Protein AF-A0A1I5DFY5-F1 (afdb_monomer)

Organism: NCBI:txid226506

Radius of gyration: 16.95 Å; Cα contacts (8 Å, |Δi|>4): 51; chains: 1; bounding box: 39×20×47 Å

pLDDT: mean 79.91, std 14.32, range [40.0, 94.75]

Foldseek 3Di:
DVVPVVLVVLVVLLVVLVVLLVVLVVVLLVVLVVCPFVLSVVVPVPDPPPDDLVSLVRTPDVVSVVSSVSNVVSVVVNVVSCVVPNPVSVPVPD

Mean predicted aligned error: 7.71 Å

Solvent-accessible surface area (backbone atoms only — not comparable to full-atom values): 5577 Å² total; per-residue (Å²): 125,78,60,62,63,56,48,54,52,54,54,51,50,51,57,49,47,54,52,50,44,51,54,49,52,50,51,53,51,52,53,41,69,67,53,81,44,63,72,39,28,59,53,60,75,71,47,89,86,73,86,54,79,72,64,52,71,70,47,87,49,69,67,57,44,50,49,50,50,51,46,53,50,47,54,52,52,49,52,51,49,40,74,75,57,42,82,66,66,71,62,78,79,114

Sequence (94 aa):
MENLIYQAFVKKAFENLDFVEQEVMQSLKEIALSGEFKDIKDLVEMEGLEFMLSDFDQASDPNIHILSYLLKSILIAKEDLEAWNGKEYLKEST

Structure (mmCIF, N/CA/C/O backbone):
data_AF-A0A1I5DFY5-F1
#
_entry.id   AF-A0A1I5DFY5-F1
#
loop_
_atom_site.group_PDB
_atom_site.id
_atom_site.type_symbol
_atom_site.label_atom_id
_atom_site.label_alt_id
_atom_site.label_comp_id
_atom_site.label_asym_id
_atom_site.label_entity_id
_atom_site.label_seq_id
_atom_site.pdbx_PDB_ins_code
_atom_site.Cartn_x
_atom_site.Cartn_y
_atom_site.Cartn_z
_atom_site.occupancy
_atom_site.B_iso_or_equiv
_atom_site.auth_seq_id
_atom_site.auth_comp_id
_atom_site.auth_asym_id
_atom_site.auth_atom_id
_atom_site.pdbx_PDB_model_num
ATOM 1 N N . MET A 1 1 ? 20.078 2.984 -28.675 1.00 48.72 1 MET A N 1
ATOM 2 C CA . MET A 1 1 ? 20.455 3.841 -27.525 1.00 48.72 1 MET A CA 1
ATOM 3 C C . MET A 1 1 ? 19.233 4.438 -26.815 1.00 48.72 1 MET A C 1
ATOM 5 O O . MET A 1 1 ? 19.370 4.851 -25.676 1.00 48.72 1 MET A O 1
ATOM 9 N N . GLU A 1 2 ? 18.035 4.417 -27.417 1.00 52.56 2 GLU A N 1
ATOM 10 C CA . GLU A 1 2 ? 16.781 4.915 -26.809 1.00 52.56 2 GLU A CA 1
ATOM 11 C C . GLU A 1 2 ? 16.252 4.082 -25.620 1.00 52.56 2 GLU A C 1
ATOM 13 O O . GLU A 1 2 ? 15.374 4.542 -24.901 1.00 52.56 2 GLU A O 1
ATOM 18 N N . ASN A 1 3 ? 16.805 2.892 -25.357 1.00 65.12 3 ASN A N 1
ATOM 19 C CA . ASN A 1 3 ? 16.252 1.967 -24.361 1.00 65.12 3 ASN A CA 1
ATOM 20 C C . ASN A 1 3 ? 16.719 2.243 -22.911 1.00 65.12 3 ASN A C 1
ATOM 22 O O . ASN A 1 3 ? 15.958 2.028 -21.980 1.00 65.12 3 ASN A O 1
ATOM 26 N N . LEU A 1 4 ? 17.915 2.813 -22.697 1.00 75.19 4 LEU A N 1
ATOM 27 C CA . LEU A 1 4 ? 18.473 3.003 -21.341 1.00 75.19 4 LEU A CA 1
ATOM 28 C C . LEU A 1 4 ? 17.754 4.086 -20.521 1.00 75.19 4 LEU A C 1
ATOM 30 O O . LEU A 1 4 ? 17.599 3.952 -19.311 1.00 75.19 4 LEU A O 1
ATOM 34 N N . ILE A 1 5 ? 17.313 5.167 -21.171 1.00 83.69 5 ILE A N 1
ATOM 35 C CA . ILE A 1 5 ? 16.601 6.265 -20.498 1.00 83.69 5 ILE A CA 1
ATOM 36 C C . ILE A 1 5 ? 15.192 5.814 -20.103 1.00 83.69 5 ILE A C 1
ATOM 38 O O . ILE A 1 5 ? 14.764 6.036 -18.973 1.00 83.69 5 ILE A O 1
ATOM 42 N N . TYR A 1 6 ? 14.486 5.159 -21.028 1.00 82.38 6 TYR A N 1
ATOM 43 C CA . TYR A 1 6 ? 13.164 4.591 -20.776 1.00 82.38 6 TYR A CA 1
ATOM 44 C C . TYR A 1 6 ? 13.206 3.586 -19.621 1.00 82.38 6 TYR A C 1
ATOM 46 O O . TYR A 1 6 ? 12.442 3.719 -18.668 1.00 82.38 6 TYR A O 1
ATOM 54 N N . GLN A 1 7 ? 14.159 2.654 -19.671 1.00 80.62 7 GLN A N 1
ATOM 55 C CA . GLN A 1 7 ? 14.440 1.726 -18.588 1.00 80.62 7 GLN A CA 1
ATOM 56 C C . GLN A 1 7 ? 14.647 2.494 -17.267 1.00 80.62 7 GLN A C 1
ATOM 58 O O . GLN A 1 7 ? 13.876 2.313 -16.325 1.00 80.62 7 GLN A O 1
ATOM 63 N N . ALA A 1 8 ? 15.589 3.437 -17.190 1.00 84.50 8 ALA A N 1
ATOM 64 C CA . ALA A 1 8 ? 15.822 4.198 -15.958 1.00 84.50 8 ALA A CA 1
ATOM 65 C C . ALA A 1 8 ? 14.544 4.837 -15.367 1.00 84.50 8 ALA A C 1
ATOM 67 O O . ALA A 1 8 ? 14.372 4.842 -14.146 1.00 84.50 8 ALA A O 1
ATOM 68 N N . PHE A 1 9 ? 13.618 5.320 -16.206 1.00 87.19 9 PHE A N 1
ATOM 69 C CA . PHE A 1 9 ? 12.320 5.819 -15.742 1.00 87.19 9 PHE A CA 1
ATOM 70 C C . PHE A 1 9 ? 11.391 4.723 -15.211 1.00 87.19 9 PHE A C 1
ATOM 72 O O . PHE A 1 9 ? 10.755 4.938 -14.180 1.00 87.19 9 PHE A O 1
ATOM 79 N N . VAL A 1 10 ? 11.334 3.558 -15.861 1.00 85.25 10 VAL A N 1
ATOM 80 C CA . VAL A 1 10 ? 10.574 2.394 -15.370 1.00 85.25 10 VAL A CA 1
ATOM 81 C C . VAL A 1 10 ? 11.126 1.918 -14.024 1.00 85.25 10 VAL A C 1
ATOM 83 O O . VAL A 1 10 ? 10.353 1.724 -13.089 1.00 85.25 10 VAL A O 1
ATOM 86 N N . LYS A 1 11 ? 12.455 1.819 -13.875 1.00 85.38 11 LYS A N 1
ATOM 87 C CA . LYS A 1 11 ? 13.092 1.463 -12.595 1.00 85.38 11 LYS A CA 1
ATOM 88 C C . LYS A 1 11 ? 12.701 2.431 -11.483 1.00 85.38 11 LYS A C 1
ATOM 90 O O . LYS A 1 11 ? 12.277 2.016 -10.412 1.00 85.38 11 LYS A O 1
ATOM 95 N N . LYS A 1 12 ? 12.803 3.730 -11.768 1.00 89.50 12 LYS A N 1
ATOM 96 C CA . LYS A 1 12 ? 12.432 4.777 -10.818 1.00 89.50 12 LYS A CA 1
ATOM 97 C C . LYS A 1 12 ? 10.952 4.698 -10.426 1.00 89.50 12 LYS A C 1
ATOM 99 O O . LYS A 1 12 ? 10.609 5.011 -9.292 1.00 89.50 12 LYS A O 1
ATOM 104 N N . ALA A 1 13 ? 10.072 4.298 -11.345 1.00 89.44 13 ALA A N 1
ATOM 105 C CA . ALA A 1 13 ? 8.661 4.090 -11.033 1.00 89.44 13 ALA A CA 1
ATOM 106 C C . ALA A 1 13 ? 8.461 2.940 -10.031 1.00 89.44 13 ALA A C 1
ATOM 108 O O . ALA A 1 13 ? 7.723 3.129 -9.069 1.00 89.44 13 ALA A O 1
ATOM 109 N N . PHE A 1 14 ? 9.161 1.810 -10.201 1.00 88.38 14 PHE A N 1
ATOM 110 C CA . PHE A 1 14 ? 9.151 0.714 -9.222 1.00 88.38 14 PHE A CA 1
ATOM 111 C C . PHE A 1 14 ? 9.655 1.155 -7.848 1.00 88.38 14 PHE A C 1
ATOM 113 O O . PHE A 1 14 ? 8.949 0.978 -6.863 1.00 88.38 14 PHE A O 1
ATOM 120 N N . GLU A 1 15 ? 10.821 1.803 -7.792 1.00 89.75 15 GLU A N 1
ATOM 121 C CA . GLU A 1 15 ? 11.407 2.284 -6.532 1.00 89.75 15 GLU A CA 1
ATOM 122 C C . GLU A 1 15 ? 10.461 3.251 -5.796 1.00 89.75 15 GLU A C 1
ATOM 124 O O . GLU A 1 15 ? 10.321 3.190 -4.575 1.00 89.75 15 GLU A O 1
ATOM 129 N N . ASN A 1 16 ? 9.767 4.124 -6.536 1.00 93.06 16 ASN A N 1
ATOM 130 C CA . ASN A 1 16 ? 8.769 5.019 -5.956 1.00 93.06 16 ASN A CA 1
ATOM 131 C C . ASN A 1 16 ? 7.541 4.261 -5.433 1.00 93.06 16 ASN A C 1
ATOM 133 O O . ASN A 1 16 ? 7.032 4.611 -4.372 1.00 93.06 16 ASN A O 1
ATOM 137 N N . LEU A 1 17 ? 7.042 3.260 -6.166 1.00 93.12 17 LEU A N 1
ATOM 138 C CA . LEU A 1 17 ? 5.900 2.457 -5.719 1.00 93.12 17 LEU A CA 1
ATOM 139 C C . LEU A 1 17 ? 6.248 1.654 -4.461 1.00 93.12 17 LEU A C 1
ATOM 141 O O . LEU A 1 17 ? 5.447 1.650 -3.533 1.00 93.12 17 LEU A O 1
ATOM 145 N N . ASP A 1 18 ? 7.446 1.068 -4.395 1.00 91.00 18 ASP A N 1
ATOM 146 C CA . ASP A 1 18 ? 7.952 0.363 -3.210 1.00 91.00 18 ASP A CA 1
ATOM 147 C C . ASP A 1 18 ? 8.012 1.282 -1.989 1.00 91.00 18 ASP A C 1
ATOM 149 O O . ASP A 1 18 ? 7.555 0.921 -0.905 1.00 91.00 18 ASP A O 1
ATOM 153 N N . PHE A 1 19 ? 8.547 2.492 -2.171 1.00 94.75 19 PHE A N 1
ATOM 154 C CA . PHE A 1 19 ? 8.617 3.480 -1.100 1.00 94.75 19 PHE A CA 1
ATOM 155 C C . PHE A 1 19 ? 7.221 3.853 -0.582 1.00 94.75 19 PHE A C 1
ATOM 157 O O . PHE A 1 19 ? 6.979 3.829 0.623 1.00 94.75 19 PHE A O 1
ATOM 164 N N . VAL A 1 20 ? 6.281 4.162 -1.482 1.00 94.00 20 VAL A N 1
ATOM 165 C CA . VAL A 1 20 ? 4.922 4.550 -1.075 1.00 94.00 20 VAL A CA 1
ATOM 166 C C . VAL A 1 20 ? 4.174 3.370 -0.444 1.00 94.00 20 VAL A C 1
ATOM 168 O O . VAL A 1 20 ? 3.458 3.572 0.534 1.00 94.00 20 VAL A O 1
ATOM 171 N N . GLU A 1 21 ? 4.354 2.143 -0.943 1.00 93.56 21 GLU A N 1
ATOM 172 C CA . GLU A 1 21 ? 3.788 0.932 -0.334 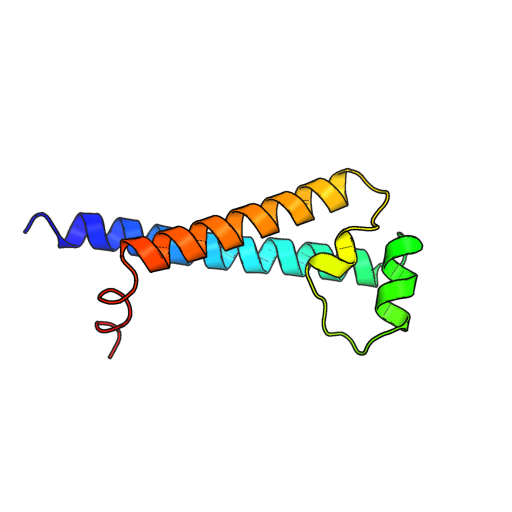1.00 93.56 21 GLU A CA 1
ATOM 173 C C . GLU A 1 21 ? 4.210 0.797 1.134 1.00 93.56 21 GLU A C 1
ATOM 175 O O . GLU A 1 21 ? 3.362 0.613 2.010 1.00 93.56 21 GLU A O 1
ATOM 180 N N . GLN A 1 22 ? 5.512 0.938 1.404 1.00 91.38 22 GLN A N 1
ATOM 181 C CA . GLN A 1 22 ? 6.073 0.828 2.749 1.00 91.38 22 GLN A CA 1
ATOM 182 C C . GLN A 1 22 ? 5.534 1.910 3.687 1.00 91.38 22 GLN A C 1
ATOM 184 O O . GLN A 1 22 ? 5.096 1.587 4.791 1.00 91.38 22 GLN A O 1
ATOM 189 N N . GLU A 1 23 ? 5.509 3.169 3.246 1.00 94.75 23 GLU A N 1
ATOM 190 C CA . GLU A 1 23 ? 5.027 4.297 4.055 1.00 94.75 23 GLU A CA 1
ATOM 191 C C . GLU A 1 23 ? 3.531 4.180 4.387 1.00 94.75 23 GLU A C 1
ATOM 193 O O . GLU A 1 23 ? 3.115 4.403 5.529 1.00 94.75 23 GLU A O 1
ATOM 198 N N . VAL A 1 24 ? 2.703 3.785 3.411 1.00 93.06 24 VAL A N 1
ATOM 199 C CA . VAL A 1 24 ? 1.258 3.607 3.628 1.00 93.06 24 VAL A CA 1
ATOM 200 C C . VAL A 1 24 ? 0.996 2.418 4.550 1.00 93.06 24 VAL A C 1
ATOM 202 O O . VAL A 1 24 ? 0.196 2.533 5.480 1.00 93.06 24 VAL A O 1
ATOM 205 N N . MET A 1 25 ? 1.699 1.299 4.352 1.00 90.38 25 MET A N 1
ATOM 206 C CA . MET A 1 25 ? 1.597 0.134 5.232 1.00 90.38 25 MET A CA 1
ATOM 207 C C . MET A 1 25 ? 2.033 0.470 6.664 1.00 90.38 25 MET A C 1
ATOM 209 O O . MET A 1 25 ? 1.364 0.085 7.621 1.00 90.38 25 MET A O 1
ATOM 213 N N . GLN A 1 26 ? 3.132 1.207 6.832 1.00 90.75 26 GLN A N 1
ATOM 214 C CA . GLN A 1 26 ? 3.608 1.630 8.148 1.00 90.75 26 GLN A CA 1
ATOM 215 C C . GLN A 1 26 ? 2.596 2.550 8.843 1.00 90.75 26 GLN A C 1
ATOM 217 O O . GLN A 1 26 ? 2.284 2.338 10.013 1.00 90.75 26 GLN A O 1
ATOM 222 N N . SER A 1 27 ? 2.010 3.499 8.109 1.00 91.88 27 SER A N 1
ATOM 223 C CA . SER A 1 27 ? 0.961 4.382 8.635 1.00 91.88 27 SER A CA 1
ATOM 224 C C . SER A 1 27 ? -0.257 3.589 9.122 1.00 91.88 27 SER A C 1
ATOM 226 O O . SER A 1 27 ? -0.765 3.827 10.216 1.00 91.88 27 SER A O 1
ATOM 228 N N . LEU A 1 28 ? -0.706 2.601 8.342 1.00 89.44 28 LEU A N 1
ATOM 229 C CA . LEU A 1 28 ? -1.813 1.716 8.716 1.00 89.44 28 LEU A CA 1
ATOM 230 C C . LEU A 1 28 ? -1.499 0.887 9.974 1.00 89.44 28 LEU A C 1
ATOM 232 O O . LEU A 1 28 ? -2.357 0.744 10.846 1.00 89.44 28 LEU A O 1
ATOM 236 N N . LYS A 1 29 ? -0.260 0.399 10.117 1.00 86.62 29 LYS A N 1
ATOM 237 C CA . LYS A 1 29 ? 0.196 -0.302 11.331 1.00 86.62 29 LYS A CA 1
ATOM 238 C C . LYS A 1 29 ? 0.181 0.603 12.556 1.00 86.62 29 LYS A C 1
ATOM 240 O O . LYS A 1 29 ? -0.270 0.184 13.617 1.00 86.62 29 LYS A O 1
ATOM 245 N N . GLU A 1 30 ? 0.652 1.838 12.428 1.00 88.31 30 GLU A N 1
ATOM 246 C CA . GLU A 1 30 ? 0.645 2.807 13.529 1.00 88.31 30 GLU A CA 1
ATOM 247 C C . GLU A 1 30 ? -0.777 3.164 13.964 1.00 88.31 30 GLU A C 1
ATOM 249 O O . GLU A 1 30 ? -1.055 3.214 15.162 1.00 88.31 30 GLU A O 1
ATOM 254 N N . ILE A 1 31 ? -1.694 3.319 13.005 1.00 87.81 31 ILE A N 1
ATOM 255 C CA . ILE A 1 31 ? -3.127 3.497 13.270 1.00 87.81 31 ILE A CA 1
ATOM 256 C C . ILE A 1 31 ? -3.698 2.295 14.030 1.00 87.81 31 ILE A C 1
ATOM 258 O O . ILE A 1 31 ? -4.433 2.471 14.999 1.00 87.81 31 ILE A O 1
ATOM 262 N N . ALA A 1 32 ? -3.352 1.072 13.627 1.00 83.81 32 ALA A N 1
ATOM 263 C CA . ALA A 1 32 ? -3.825 -0.125 14.314 1.00 83.81 32 ALA A CA 1
ATOM 264 C C . ALA A 1 32 ? -3.277 -0.222 15.750 1.00 83.81 32 ALA A C 1
ATOM 266 O O . ALA A 1 32 ? -4.008 -0.551 16.685 1.00 83.81 32 ALA A O 1
ATOM 267 N N . LEU A 1 33 ? -1.999 0.121 15.940 1.00 84.62 33 LEU A N 1
ATOM 268 C CA . LEU A 1 33 ? -1.324 0.098 17.239 1.00 84.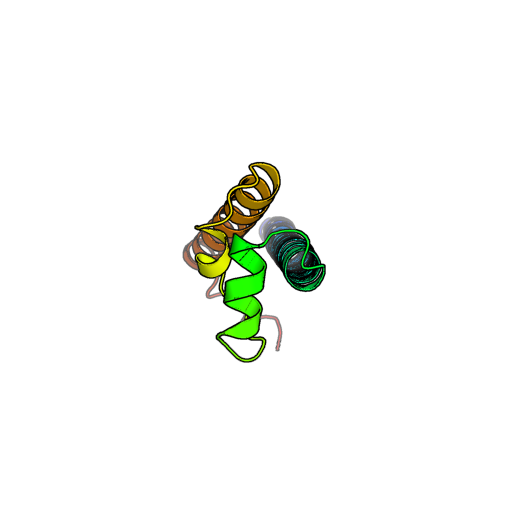62 33 LEU A CA 1
ATOM 269 C C . LEU A 1 33 ? -1.734 1.245 18.171 1.00 84.62 33 LEU A C 1
ATOM 271 O O . LEU A 1 33 ? -1.581 1.105 19.385 1.00 84.62 33 LEU A O 1
ATOM 275 N N . SER A 1 34 ? -2.262 2.358 17.648 1.00 86.50 34 SER A N 1
ATOM 276 C CA . SER A 1 34 ? -2.749 3.467 18.482 1.00 86.50 34 SER A CA 1
ATOM 277 C C . SER A 1 34 ? -3.915 3.040 19.380 1.00 86.50 34 SER A C 1
ATOM 279 O O . SER A 1 34 ? -4.112 3.598 20.460 1.00 86.50 34 SER A O 1
ATOM 281 N N . GLY A 1 35 ? -4.680 2.029 18.952 1.00 76.50 35 GLY A N 1
ATOM 282 C CA . GLY A 1 35 ? -5.833 1.508 19.678 1.00 76.50 35 GLY A CA 1
ATOM 283 C C . GLY A 1 35 ? -7.035 2.458 19.711 1.00 76.50 35 GLY A C 1
ATOM 284 O O . GLY A 1 35 ? -7.980 2.198 20.459 1.00 76.50 35 GLY A O 1
ATOM 285 N N . GLU A 1 36 ? -7.013 3.540 18.924 1.00 83.56 36 GLU A N 1
ATOM 286 C CA . GLU A 1 36 ? -8.115 4.508 18.816 1.00 83.56 36 GLU A CA 1
ATOM 287 C C . GLU A 1 36 ? -9.321 3.934 18.055 1.00 83.56 36 GLU A C 1
ATOM 289 O O . GLU A 1 36 ? -10.468 4.289 18.336 1.00 83.56 36 GLU A O 1
ATOM 294 N N . PHE A 1 37 ? -9.072 2.999 17.138 1.00 83.00 37 PHE A N 1
ATOM 295 C CA . PHE A 1 37 ? -10.074 2.378 16.275 1.00 83.00 37 PHE A CA 1
ATOM 296 C C . PHE A 1 37 ? -10.391 0.976 16.782 1.00 83.00 37 PHE A C 1
ATOM 298 O O . PHE A 1 37 ? -9.572 0.067 16.677 1.00 83.00 37 PHE A O 1
ATOM 305 N N . LYS A 1 38 ? -11.560 0.808 17.406 1.00 79.62 38 LYS A N 1
ATOM 306 C CA . LYS A 1 38 ? -11.921 -0.421 18.132 1.00 79.62 38 LYS A CA 1
ATOM 307 C C . LYS A 1 38 ? -12.091 -1.633 17.208 1.00 79.62 38 LYS A C 1
ATOM 309 O O . LYS A 1 38 ? -11.640 -2.721 17.530 1.00 79.62 38 LYS A O 1
ATOM 314 N N . ASP A 1 39 ? -12.695 -1.394 16.052 1.00 81.56 39 ASP A N 1
ATOM 315 C CA . ASP A 1 39 ? -12.830 -2.318 14.923 1.00 81.56 39 ASP A CA 1
ATOM 316 C C . ASP A 1 39 ? -11.485 -2.838 14.395 1.00 81.56 39 ASP A C 1
ATOM 318 O O . ASP A 1 39 ? -11.407 -3.983 13.965 1.00 81.56 39 ASP A O 1
ATOM 322 N N . ILE A 1 40 ? -10.429 -2.026 14.468 1.00 80.88 40 ILE A N 1
ATOM 323 C CA . ILE A 1 40 ? -9.072 -2.413 14.055 1.00 80.88 40 ILE A CA 1
ATOM 324 C C . ILE A 1 40 ? -8.287 -3.016 15.219 1.00 80.88 40 ILE A C 1
ATOM 326 O O . ILE A 1 40 ? -7.557 -3.988 15.051 1.00 80.88 40 ILE A O 1
ATOM 330 N N . LYS A 1 41 ? -8.444 -2.467 16.423 1.00 71.06 41 LYS A N 1
ATOM 331 C CA . LYS A 1 41 ? -7.786 -2.949 17.638 1.00 71.06 41 LYS A CA 1
ATOM 33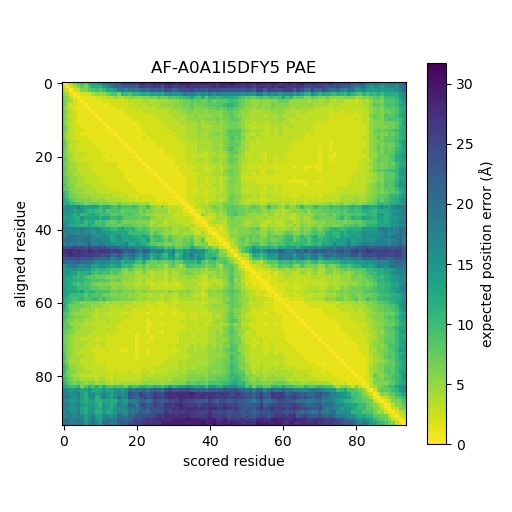2 C C . LYS A 1 41 ? -8.129 -4.410 17.926 1.00 71.06 41 LYS A C 1
ATOM 334 O O . LYS A 1 41 ? -7.237 -5.179 18.276 1.00 71.06 41 LYS A O 1
ATOM 339 N N . ASP A 1 42 ? -9.392 -4.787 17.741 1.00 70.88 42 ASP A N 1
ATOM 340 C CA . ASP A 1 42 ? -9.835 -6.169 17.925 1.00 70.88 42 ASP A CA 1
ATOM 341 C C . ASP A 1 42 ? -9.091 -7.132 16.965 1.00 70.88 42 ASP A C 1
ATOM 343 O O . ASP A 1 42 ? -8.854 -8.281 17.323 1.00 70.88 42 ASP A O 1
ATOM 347 N N . LEU A 1 43 ? -8.622 -6.664 15.796 1.00 69.44 43 LEU A N 1
ATOM 348 C CA . LEU A 1 43 ? -7.801 -7.454 14.862 1.00 69.44 43 LEU A CA 1
ATOM 349 C C . LEU A 1 43 ? -6.365 -7.643 15.367 1.00 69.44 43 LEU A C 1
ATOM 351 O O . LEU A 1 43 ? -5.825 -8.744 15.293 1.00 69.44 43 LEU A O 1
ATOM 355 N N . VAL A 1 44 ? -5.767 -6.591 15.941 1.00 68.12 44 VAL A N 1
ATOM 356 C CA . VAL A 1 44 ? -4.406 -6.627 16.516 1.00 68.12 44 VAL A CA 1
ATOM 357 C C . VAL A 1 44 ? -4.306 -7.626 17.667 1.00 68.12 44 VAL A C 1
ATOM 359 O O . VAL A 1 44 ? -3.276 -8.268 17.857 1.00 68.12 44 VAL A O 1
ATOM 362 N N . GLU A 1 45 ? -5.368 -7.747 18.462 1.00 66.00 45 GLU A N 1
ATOM 363 C CA . GLU A 1 45 ? -5.406 -8.656 19.610 1.00 66.00 45 GLU A CA 1
ATOM 364 C C . GLU A 1 45 ? -5.643 -10.124 19.202 1.00 66.00 45 GLU A C 1
ATOM 366 O O . GLU A 1 45 ? -5.342 -11.026 19.988 1.00 66.00 45 GLU A O 1
ATOM 371 N N . MET A 1 46 ? -6.154 -10.376 17.988 1.00 60.75 46 MET A N 1
ATOM 372 C CA . MET A 1 46 ? -6.523 -11.715 17.515 1.00 60.75 46 MET A CA 1
ATOM 373 C C . MET A 1 46 ? -5.391 -12.481 16.814 1.00 60.75 46 MET A C 1
ATOM 375 O O . MET A 1 46 ? -5.392 -13.710 16.892 1.00 60.75 46 MET A O 1
ATOM 379 N N . GLU 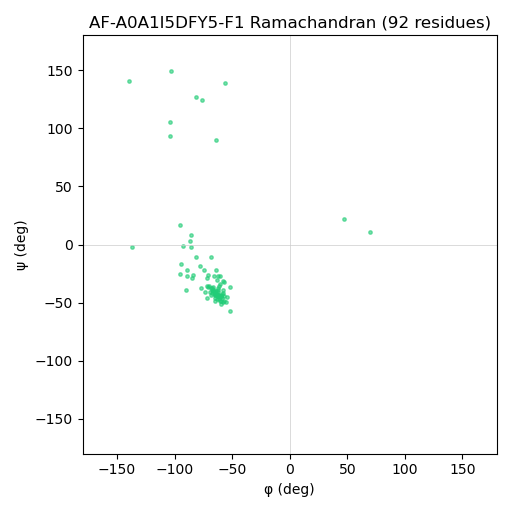A 1 47 ? -4.404 -11.819 16.200 1.00 52.44 47 GLU A N 1
ATOM 380 C CA . GLU A 1 47 ? -3.287 -12.491 15.517 1.00 52.44 47 GLU A CA 1
ATOM 381 C C . GLU A 1 47 ? -1.946 -11.786 15.763 1.00 52.44 47 GLU A C 1
ATOM 383 O O . GLU A 1 47 ? -1.849 -10.564 15.822 1.00 52.44 47 GLU A O 1
ATOM 388 N N . GLY A 1 48 ? -0.882 -12.570 15.949 1.00 56.22 48 GLY A N 1
ATOM 389 C CA . GLY A 1 48 ? 0.448 -12.062 16.267 1.00 56.22 48 GLY A CA 1
ATOM 390 C C . GLY A 1 48 ? 1.042 -11.205 15.149 1.00 56.22 48 GLY A C 1
ATOM 391 O O . GLY A 1 48 ? 1.768 -11.731 14.324 1.00 56.22 48 GLY A O 1
ATOM 392 N N . LEU A 1 49 ? 0.789 -9.892 15.175 1.00 60.09 49 LEU A N 1
ATOM 393 C CA . LEU A 1 49 ? 1.517 -8.810 14.487 1.00 60.09 49 LEU A CA 1
ATOM 394 C C . LEU A 1 49 ? 1.852 -9.008 12.992 1.00 60.09 49 LEU A C 1
ATOM 396 O O . LEU A 1 49 ? 2.747 -8.336 12.474 1.00 60.09 49 LEU A O 1
ATOM 400 N N . GLU A 1 50 ? 1.140 -9.867 12.271 1.00 65.31 50 GLU A N 1
ATOM 401 C CA . GLU A 1 50 ? 1.240 -9.956 10.817 1.00 65.31 50 GLU A CA 1
ATOM 402 C C . GLU A 1 50 ? 0.012 -9.277 10.209 1.00 65.31 50 GLU A C 1
ATOM 404 O O . GLU A 1 50 ? -1.057 -9.859 10.104 1.00 65.31 50 GLU A O 1
ATOM 409 N N . PHE A 1 51 ? 0.158 -7.990 9.888 1.00 69.12 51 PHE A N 1
ATOM 410 C CA . PHE A 1 51 ? -0.919 -7.191 9.307 1.00 69.12 51 PHE A CA 1
ATOM 411 C C . PHE A 1 51 ? -1.107 -7.517 7.829 1.00 69.12 51 PHE A C 1
ATOM 413 O O . PHE A 1 51 ? -0.184 -7.348 7.024 1.00 69.12 51 PHE A O 1
ATOM 420 N N . MET A 1 52 ? -2.329 -7.888 7.473 1.00 76.62 52 MET A N 1
ATOM 421 C CA . MET A 1 52 ? -2.795 -8.076 6.110 1.00 76.62 52 MET A CA 1
ATOM 422 C C . MET A 1 52 ? -3.648 -6.881 5.679 1.00 76.62 52 MET A C 1
ATOM 424 O O . MET A 1 52 ? -4.356 -6.253 6.461 1.00 76.62 52 MET A O 1
ATOM 428 N N . LEU A 1 53 ? -3.634 -6.564 4.385 1.00 78.69 53 LEU A N 1
ATOM 429 C CA . LEU A 1 53 ? -4.440 -5.468 3.831 1.00 78.69 53 LEU A CA 1
ATOM 430 C C . LEU A 1 53 ? -5.948 -5.642 4.084 1.00 78.69 53 LEU A C 1
ATOM 432 O O . LEU A 1 53 ? -6.666 -4.656 4.234 1.00 78.69 53 LEU A O 1
ATOM 436 N N . SER A 1 54 ? -6.413 -6.893 4.132 1.00 81.75 54 SER A N 1
ATOM 437 C CA . SER A 1 54 ? -7.798 -7.267 4.434 1.00 81.75 54 SER A CA 1
ATOM 438 C C . SER A 1 54 ? -8.235 -6.900 5.848 1.00 81.75 54 SER A C 1
ATOM 440 O O . SER A 1 54 ? -9.431 -6.747 6.086 1.00 81.75 54 SER A O 1
ATOM 442 N N . ASP A 1 55 ? -7.294 -6.720 6.774 1.00 81.19 55 ASP A N 1
ATOM 443 C CA . ASP A 1 55 ? -7.606 -6.366 8.159 1.00 81.19 55 ASP A CA 1
ATOM 444 C C . ASP A 1 55 ? -8.283 -4.988 8.208 1.00 81.19 55 ASP A C 1
ATOM 446 O O . ASP A 1 55 ? -9.196 -4.732 8.984 1.00 81.19 55 ASP A O 1
ATOM 450 N N . PHE A 1 56 ? -7.948 -4.104 7.273 1.00 85.56 56 PHE A N 1
ATOM 451 C CA . PHE A 1 56 ? -8.518 -2.762 7.213 1.00 85.56 56 PHE A CA 1
ATOM 452 C C . PHE A 1 56 ? -9.837 -2.678 6.425 1.00 85.56 56 PHE A C 1
ATOM 454 O O . PHE A 1 56 ? -10.378 -1.582 6.264 1.00 85.56 56 PHE A O 1
ATOM 461 N N . ASP A 1 57 ? -10.381 -3.796 5.929 1.00 83.06 57 ASP A N 1
ATOM 462 C CA . ASP A 1 57 ? -11.642 -3.796 5.168 1.00 83.06 57 ASP A CA 1
ATOM 463 C C . ASP A 1 57 ? -12.864 -3.501 6.051 1.00 83.06 57 ASP A C 1
ATOM 465 O O . ASP A 1 57 ? -13.866 -2.983 5.556 1.00 83.06 57 ASP A O 1
ATOM 469 N N . GLN A 1 58 ? -12.776 -3.810 7.349 1.00 80.56 58 GLN A N 1
ATOM 470 C CA . GLN A 1 58 ? -13.836 -3.569 8.338 1.00 80.56 58 GLN A CA 1
ATOM 471 C C . GLN A 1 58 ? -13.693 -2.227 9.066 1.00 80.56 58 GLN A C 1
ATOM 473 O O . GLN A 1 58 ? -14.533 -1.910 9.908 1.00 80.56 58 GLN A O 1
ATOM 478 N N . ALA A 1 59 ? -12.641 -1.455 8.766 1.00 86.12 59 ALA A N 1
ATOM 479 C CA . ALA A 1 59 ? -12.443 -0.141 9.359 1.00 86.12 59 ALA A CA 1
ATOM 480 C C . ALA A 1 59 ? -13.666 0.743 9.091 1.00 86.12 59 ALA A C 1
ATOM 482 O O . ALA A 1 59 ? -14.225 0.731 8.006 1.00 86.12 59 ALA A O 1
ATOM 483 N N . SER A 1 60 ? -14.091 1.514 10.078 1.00 86.88 60 SER A N 1
ATOM 484 C CA . SER A 1 60 ? -15.232 2.424 9.973 1.00 86.88 60 SER A CA 1
ATOM 485 C C . SER A 1 60 ? -14.811 3.848 9.611 1.00 86.88 60 SER A C 1
ATOM 487 O O . SER A 1 60 ? -15.642 4.650 9.177 1.00 86.88 60 SER A O 1
ATOM 489 N N . ASP A 1 61 ? -13.524 4.172 9.767 1.00 91.31 61 ASP A N 1
ATOM 490 C CA . ASP A 1 61 ? -12.983 5.486 9.446 1.00 91.31 61 ASP A CA 1
ATOM 491 C C . ASP A 1 61 ? -12.690 5.625 7.939 1.00 91.31 61 ASP A C 1
ATOM 493 O O . ASP A 1 61 ? -11.949 4.823 7.356 1.00 91.31 61 ASP A O 1
ATOM 497 N N . PRO A 1 62 ? -13.220 6.670 7.282 1.00 90.50 62 PRO A N 1
ATOM 498 C CA . PRO A 1 62 ? -13.038 6.864 5.849 1.00 90.50 62 PRO A CA 1
ATOM 499 C C . PRO A 1 62 ? -11.583 7.143 5.449 1.00 90.50 62 PRO A C 1
ATOM 501 O O . PRO A 1 62 ? -11.200 6.816 4.327 1.00 90.50 62 PRO A O 1
ATOM 504 N N . ASN A 1 63 ? -10.754 7.718 6.325 1.00 92.31 63 ASN A N 1
ATOM 505 C CA . ASN A 1 63 ? -9.344 7.964 6.018 1.00 92.31 63 ASN A CA 1
ATOM 506 C C . ASN A 1 63 ? -8.554 6.654 5.999 1.00 92.31 63 ASN A C 1
ATOM 508 O O . ASN A 1 63 ? -7.681 6.480 5.150 1.00 92.31 63 ASN A O 1
ATOM 512 N N . ILE A 1 64 ? -8.904 5.710 6.874 1.00 92.25 64 ILE A N 1
ATOM 513 C CA . ILE A 1 64 ? -8.308 4.369 6.883 1.00 92.25 64 ILE A CA 1
ATOM 514 C C . ILE A 1 64 ? -8.672 3.633 5.596 1.00 92.25 64 ILE A C 1
ATOM 516 O O . ILE A 1 64 ? -7.795 3.079 4.939 1.00 92.25 64 ILE A O 1
ATOM 520 N N . HIS A 1 65 ? -9.929 3.721 5.153 1.00 90.69 65 HIS A N 1
ATOM 521 C CA . HIS A 1 65 ? -10.316 3.183 3.849 1.00 90.69 65 HIS A CA 1
ATOM 522 C C . HIS A 1 65 ? -9.533 3.802 2.690 1.00 90.69 65 HIS A C 1
ATOM 524 O O . HIS A 1 65 ? -9.109 3.077 1.793 1.00 90.69 65 HIS A O 1
ATOM 530 N N . ILE A 1 66 ? -9.321 5.122 2.691 1.00 92.44 66 ILE A N 1
ATOM 531 C CA . ILE A 1 66 ? -8.533 5.801 1.651 1.00 92.44 66 ILE A CA 1
ATOM 532 C C . ILE A 1 66 ? -7.100 5.258 1.617 1.00 92.44 66 ILE A C 1
ATOM 534 O O . ILE A 1 66 ? -6.595 4.960 0.534 1.00 92.44 66 ILE A O 1
ATOM 538 N N . LEU A 1 67 ? -6.463 5.084 2.778 1.00 92.94 67 LEU A N 1
ATOM 539 C CA . LEU A 1 67 ? -5.121 4.502 2.876 1.00 92.94 67 LEU A CA 1
ATOM 540 C C . LEU A 1 67 ? -5.095 3.053 2.368 1.00 92.94 67 LEU A C 1
ATOM 542 O O . LEU A 1 67 ? -4.236 2.700 1.560 1.00 92.94 67 LEU A O 1
ATOM 546 N N . SER A 1 68 ? -6.081 2.238 2.745 1.00 90.38 68 SER A N 1
ATOM 547 C CA . SER A 1 68 ? -6.224 0.867 2.244 1.00 90.38 68 SER A CA 1
ATOM 548 C C . SER A 1 68 ? -6.441 0.818 0.730 1.00 90.38 68 SER A C 1
ATOM 550 O O . SER A 1 68 ? -5.855 -0.022 0.049 1.00 90.38 68 SER A O 1
ATOM 552 N N . TYR A 1 69 ? -7.242 1.726 0.164 1.00 91.62 69 TYR A N 1
ATOM 553 C CA . TYR A 1 69 ? -7.446 1.821 -1.285 1.00 91.62 69 TYR A CA 1
ATOM 554 C C . TYR A 1 69 ? -6.190 2.266 -2.030 1.00 91.62 69 TYR A C 1
ATOM 556 O O . TYR A 1 69 ? -5.902 1.741 -3.110 1.00 91.62 69 TYR A O 1
ATOM 564 N N . LEU A 1 70 ? -5.436 3.210 -1.464 1.00 92.31 70 LEU A N 1
ATOM 565 C CA . LEU A 1 70 ? -4.154 3.635 -2.013 1.00 92.31 70 LEU A CA 1
ATOM 566 C C . LEU A 1 70 ? -3.184 2.450 -2.072 1.00 92.31 70 LEU A C 1
ATOM 568 O O . LEU A 1 70 ? -2.623 2.179 -3.131 1.00 92.31 70 LEU A O 1
ATOM 572 N N . LEU A 1 71 ? -3.065 1.697 -0.977 1.00 93.50 71 LEU A N 1
ATOM 573 C CA . LEU A 1 71 ? -2.211 0.514 -0.906 1.00 93.50 71 LEU A CA 1
ATOM 574 C C . LEU A 1 71 ? -2.640 -0.569 -1.910 1.00 93.50 71 LEU A C 1
ATOM 576 O O . LEU A 1 71 ? -1.805 -1.056 -2.668 1.00 93.50 71 LEU A O 1
ATOM 580 N N . LYS A 1 72 ? -3.945 -0.870 -2.018 1.00 91.62 72 LYS A N 1
ATOM 581 C CA . LYS A 1 72 ? -4.490 -1.774 -3.057 1.00 91.62 72 LYS A CA 1
ATOM 582 C C . LYS A 1 72 ? -4.093 -1.329 -4.466 1.00 91.62 72 LYS A C 1
ATOM 584 O O . LYS A 1 72 ? -3.672 -2.146 -5.278 1.00 91.62 72 LYS A O 1
ATOM 589 N N . SER A 1 73 ? -4.209 -0.033 -4.751 1.00 93.38 73 SER A N 1
ATOM 590 C CA . SER A 1 73 ? -3.887 0.526 -6.069 1.00 93.38 73 S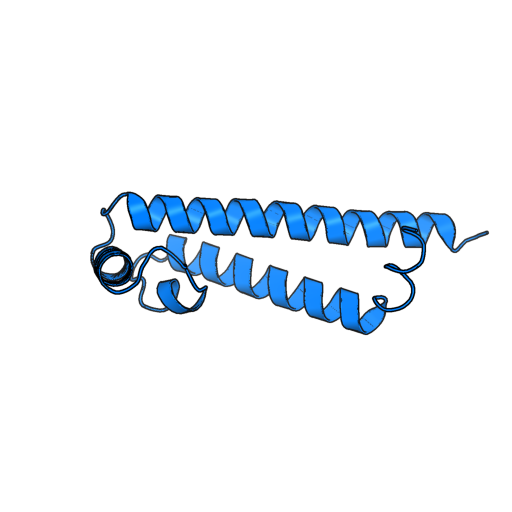ER A CA 1
ATOM 591 C C . SER A 1 73 ? -2.394 0.431 -6.392 1.00 93.38 73 SER A C 1
ATOM 593 O O . SER A 1 73 ? -2.035 0.162 -7.535 1.00 93.38 73 SER A O 1
ATOM 595 N N . ILE A 1 74 ? -1.525 0.616 -5.393 1.00 93.62 74 ILE A N 1
ATOM 596 C CA . ILE A 1 74 ? -0.071 0.462 -5.538 1.00 93.62 74 ILE A CA 1
ATOM 597 C C . ILE A 1 74 ? 0.290 -0.989 -5.855 1.00 93.62 74 ILE A C 1
ATOM 599 O O . ILE A 1 74 ? 1.058 -1.225 -6.785 1.00 93.62 74 ILE A O 1
ATOM 603 N N . LEU A 1 75 ? -0.296 -1.952 -5.138 1.00 91.12 75 LEU A N 1
ATOM 604 C CA . LEU A 1 75 ? -0.049 -3.377 -5.369 1.00 91.12 75 LEU A CA 1
ATOM 605 C C . LEU A 1 75 ? -0.460 -3.805 -6.784 1.00 91.12 75 LEU A C 1
ATO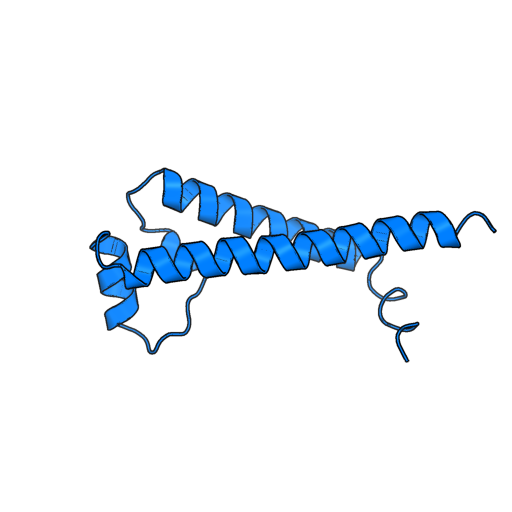M 607 O O . LEU A 1 75 ? 0.323 -4.458 -7.467 1.00 91.12 75 LEU A O 1
ATOM 611 N N . ILE A 1 76 ? -1.632 -3.362 -7.254 1.00 92.62 76 ILE A N 1
ATOM 612 C CA . ILE A 1 76 ? -2.086 -3.610 -8.634 1.00 92.62 76 ILE A CA 1
ATOM 613 C C . ILE A 1 76 ? -1.117 -2.980 -9.641 1.00 92.62 76 ILE A C 1
ATOM 615 O O . ILE A 1 76 ? -0.701 -3.635 -10.590 1.00 92.62 76 ILE A O 1
ATOM 619 N N . ALA A 1 77 ? -0.709 -1.725 -9.427 1.00 91.56 77 ALA A N 1
ATOM 620 C CA . ALA A 1 77 ? 0.218 -1.050 -10.332 1.00 91.56 77 ALA A CA 1
ATOM 621 C C . ALA A 1 77 ? 1.584 -1.753 -10.404 1.00 91.56 77 ALA A C 1
ATOM 623 O O . ALA A 1 77 ? 2.178 -1.825 -11.480 1.00 91.56 77 ALA A O 1
ATOM 624 N N . LYS A 1 78 ? 2.082 -2.280 -9.278 1.00 89.44 78 LYS A N 1
ATOM 625 C CA . LYS A 1 78 ? 3.312 -3.078 -9.240 1.00 89.44 78 LYS A CA 1
ATOM 626 C C . LYS A 1 78 ? 3.155 -4.380 -10.016 1.00 89.44 78 LYS A C 1
ATOM 628 O O . LYS A 1 78 ? 3.995 -4.655 -10.868 1.00 89.44 78 LYS A O 1
ATOM 633 N N . GLU A 1 79 ? 2.078 -5.127 -9.775 1.00 89.19 79 GLU A N 1
ATOM 634 C CA . GLU A 1 79 ? 1.780 -6.367 -10.501 1.00 89.19 79 GLU A CA 1
ATOM 635 C C . GLU A 1 79 ? 1.686 -6.119 -12.015 1.00 89.19 79 GLU A C 1
ATOM 637 O O . GLU A 1 79 ? 2.306 -6.835 -12.802 1.00 89.19 79 GLU A O 1
ATOM 642 N N . ASP A 1 80 ? 1.002 -5.051 -12.432 1.00 88.88 80 ASP A N 1
ATOM 643 C CA . ASP A 1 80 ? 0.867 -4.676 -13.841 1.00 88.88 80 ASP A CA 1
ATOM 644 C C . ASP A 1 80 ? 2.213 -4.280 -14.469 1.00 88.88 80 ASP A C 1
ATOM 646 O O . ASP A 1 80 ? 2.525 -4.687 -15.593 1.00 88.88 80 ASP A O 1
ATOM 650 N N . LEU A 1 81 ? 3.043 -3.507 -13.758 1.00 83.69 81 LEU A N 1
ATOM 651 C CA . LEU A 1 81 ? 4.380 -3.139 -14.233 1.00 83.69 81 LEU A CA 1
ATOM 652 C C . LEU A 1 81 ? 5.302 -4.365 -14.331 1.00 83.69 81 LEU A C 1
ATOM 654 O O . LEU A 1 81 ? 6.075 -4.476 -15.292 1.00 83.69 81 LEU A O 1
ATOM 658 N N . GLU A 1 82 ? 5.218 -5.298 -13.378 1.00 82.50 82 GLU A N 1
ATOM 659 C CA . GLU A 1 82 ? 5.951 -6.569 -13.405 1.00 82.50 82 GLU A CA 1
ATOM 660 C C . GLU A 1 82 ? 5.472 -7.476 -14.545 1.00 82.50 82 GLU A C 1
ATOM 662 O O . GLU A 1 82 ? 6.284 -8.094 -15.237 1.00 82.50 82 GLU A O 1
ATOM 667 N N . ALA A 1 83 ? 4.168 -7.532 -14.802 1.00 83.06 83 ALA A N 1
ATOM 668 C CA . ALA A 1 83 ? 3.607 -8.311 -15.897 1.00 83.06 83 ALA A CA 1
ATOM 669 C C . ALA A 1 83 ? 3.978 -7.727 -17.271 1.00 83.06 83 ALA A C 1
ATOM 671 O O . ALA A 1 83 ? 4.259 -8.480 -18.208 1.00 83.06 83 ALA A O 1
ATOM 672 N N . TRP A 1 84 ? 4.013 -6.396 -17.395 1.00 74.31 84 TRP A N 1
ATOM 673 C CA . TRP A 1 84 ? 4.314 -5.701 -18.648 1.00 74.31 84 TRP A CA 1
ATOM 674 C C . TRP A 1 84 ? 5.810 -5.700 -19.004 1.00 74.31 84 TRP A C 1
ATOM 676 O O . TRP A 1 84 ? 6.144 -5.841 -20.180 1.00 74.31 84 TRP A O 1
ATOM 686 N N . ASN A 1 85 ? 6.709 -5.577 -18.014 1.00 64.19 85 ASN A N 1
ATOM 687 C CA . ASN A 1 85 ? 8.160 -5.387 -18.224 1.00 64.19 85 ASN A CA 1
ATOM 688 C C . ASN A 1 85 ? 9.085 -6.231 -17.306 1.00 64.19 85 ASN A C 1
ATOM 690 O O . ASN A 1 85 ? 10.312 -6.153 -17.411 1.00 64.19 85 ASN A O 1
ATOM 694 N N . GLY A 1 86 ? 8.550 -7.031 -16.381 1.00 52.88 86 GLY A N 1
ATOM 695 C CA . GLY A 1 86 ? 9.255 -7.472 -15.164 1.00 52.88 86 GLY A CA 1
ATOM 696 C C . GLY A 1 86 ? 10.149 -8.714 -15.234 1.00 52.88 86 GLY A C 1
ATOM 697 O O . GLY A 1 86 ? 10.798 -9.029 -14.240 1.00 52.88 86 GLY A O 1
ATOM 698 N N . LYS A 1 87 ? 10.275 -9.426 -16.365 1.00 51.19 87 LYS A N 1
A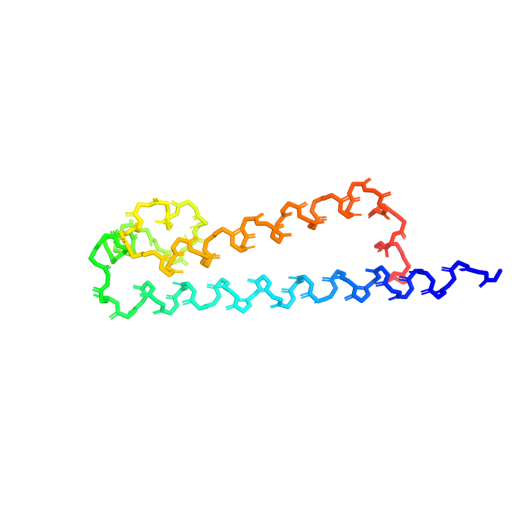TOM 699 C CA . LYS A 1 87 ? 11.222 -10.570 -16.450 1.00 51.19 87 LYS A CA 1
ATOM 700 C C . LYS A 1 87 ? 12.640 -10.209 -16.894 1.00 51.19 87 LYS A C 1
ATOM 702 O O . LYS A 1 87 ? 13.562 -10.978 -16.615 1.00 51.19 87 LYS A O 1
ATOM 707 N N . GLU A 1 88 ? 12.831 -9.083 -17.576 1.00 55.84 88 GLU A N 1
ATOM 708 C CA . GLU A 1 88 ? 14.163 -8.633 -18.014 1.00 55.84 88 GLU A CA 1
ATOM 709 C C . GLU A 1 88 ? 14.794 -7.640 -17.029 1.00 55.84 88 GLU A C 1
ATOM 711 O O . GLU A 1 88 ? 16.011 -7.608 -16.883 1.00 55.84 88 GLU A O 1
ATOM 716 N N . TYR A 1 89 ? 13.970 -6.930 -16.254 1.00 55.25 89 TYR A N 1
ATOM 717 C CA . TYR A 1 89 ? 14.401 -5.874 -15.338 1.00 55.25 89 TYR A CA 1
ATOM 718 C C . TYR A 1 89 ? 15.189 -6.358 -14.104 1.00 55.25 89 TYR A C 1
ATOM 720 O O . TYR A 1 89 ? 16.134 -5.707 -13.663 1.00 55.25 89 TYR A O 1
ATOM 728 N N . LEU A 1 90 ? 14.835 -7.525 -13.556 1.00 52.09 90 LEU A N 1
ATOM 729 C CA . LEU A 1 90 ? 15.483 -8.103 -12.368 1.00 52.09 90 LEU A CA 1
ATOM 730 C C . LEU A 1 90 ? 16.792 -8.846 -12.682 1.00 52.09 90 LEU A C 1
ATOM 732 O O . LEU A 1 90 ? 17.525 -9.213 -11.767 1.00 52.09 90 LEU A O 1
ATOM 736 N N . LYS A 1 91 ? 17.103 -9.085 -13.963 1.00 50.69 91 LYS A N 1
ATOM 737 C CA . LYS A 1 91 ? 18.287 -9.863 -14.365 1.00 50.69 91 LYS A CA 1
ATOM 738 C C . LYS A 1 91 ? 19.571 -9.042 -14.431 1.00 50.69 91 LYS A C 1
ATOM 740 O O . LYS A 1 91 ? 20.641 -9.604 -14.234 1.00 50.69 91 LYS A O 1
ATOM 745 N N . GLU A 1 92 ? 19.481 -7.733 -14.653 1.00 47.94 92 GLU A N 1
ATOM 746 C CA . GLU A 1 92 ? 20.662 -6.856 -14.749 1.00 47.94 92 GLU A CA 1
ATOM 747 C C . GLU A 1 92 ? 21.156 -6.337 -13.383 1.00 47.94 92 GLU A C 1
ATOM 749 O O . GLU A 1 92 ? 22.046 -5.494 -13.322 1.00 47.94 92 GLU A O 1
ATOM 754 N N . SER A 1 93 ? 20.606 -6.853 -12.277 1.00 44.59 93 SER A N 1
ATOM 755 C CA . SER A 1 93 ? 21.058 -6.545 -10.908 1.00 44.59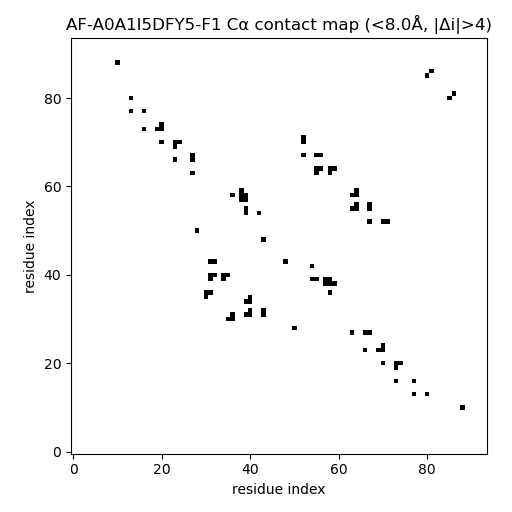 93 SER A CA 1
ATOM 756 C C . SER A 1 93 ? 22.056 -7.573 -10.339 1.00 44.59 93 SER A C 1
ATOM 758 O O . SER A 1 93 ? 22.255 -7.597 -9.125 1.00 44.59 93 SER A O 1
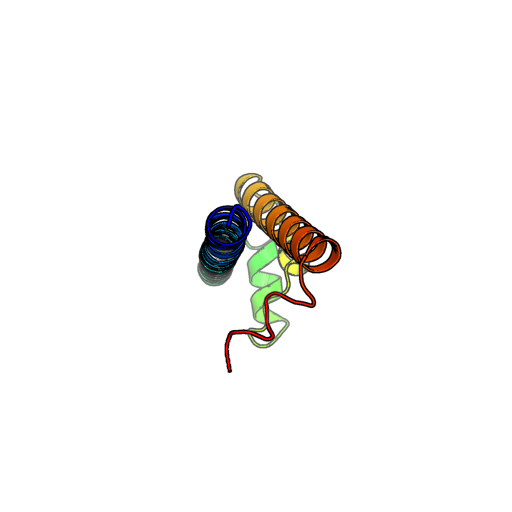ATOM 760 N N . THR A 1 94 ? 22.675 -8.412 -11.186 1.00 40.00 94 THR A N 1
ATOM 761 C CA . THR A 1 94 ? 23.711 -9.394 -10.789 1.00 40.00 94 THR A CA 1
ATOM 762 C C . THR A 1 94 ? 25.053 -9.101 -11.436 1.00 40.00 94 THR A C 1
ATOM 764 O O . THR A 1 94 ? 25.058 -8.842 -12.660 1.00 40.00 94 THR A O 1
#

Secondary structure (DSSP, 8-state):
-THHHHHHHHHHHHHHHHHHHHHHHHHHHHHHHH---HHHHHHHHHSSS---GGGGGG---HHHHHHHHHHHHHHHHHHHHHHHHHHHHTGGG-